Protein AF-A0A929B1I3-F1 (afdb_monomer_lite)

Sequence (92 aa):
MRLKHYSYKTEKSYINWIKRYIIFHNKRHPKEMGGREIEEFLTYLAVEENVAASTQNQAL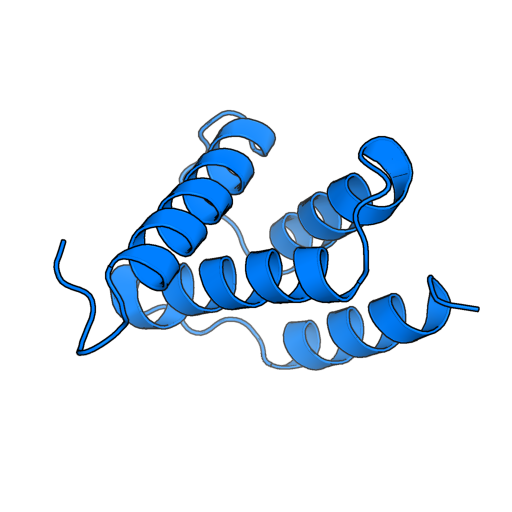NAILFLYKEVLKQELDLQIEKNVNIFFNLLTK

pLDDT: mean 82.03, std 16.12, range [43.56, 98.06]

Radius of gyration: 12.82 Å; chains: 1; bounding box: 28×32×30 Å

Secondary structure (DSSP, 8-state):
---TT--HHHHHHHHHHHHHHHHHTTT--GGG--HHHHHHHHHHHHHTS---HHHHHHHHHHHHHIIIIII--PPPHHHHHHHHHHHHHTT-

Foldseek 3Di:
DDDDPDDPVLVVLLVVLVVQLCVVVVNPDCVVDALVSLLVSLCCCCPVVVDDLVSSVSSSVSSCCCQVPPVVHDGPPVSVVVSVVVSVVSVD

Structure (mmCIF, N/CA/C/O backbone):
data_AF-A0A929B1I3-F1
#
_entry.id   AF-A0A929B1I3-F1
#
loop_
_atom_site.group_PDB
_atom_site.id
_atom_site.type_symbol
_atom_site.label_atom_id
_atom_site.label_alt_id
_atom_site.label_comp_id
_atom_site.label_asym_id
_atom_site.label_entity_id
_atom_site.label_seq_id
_atom_site.pdbx_PDB_ins_code
_atom_site.Cartn_x
_atom_site.Cartn_y
_atom_site.Cartn_z
_atom_site.occupancy
_atom_site.B_iso_or_equiv
_atom_site.auth_seq_id
_atom_site.auth_comp_id
_atom_site.auth_asym_id
_atom_site.auth_atom_id
_atom_site.pdbx_PDB_model_num
ATOM 1 N N . MET A 1 1 ? 0.649 14.985 7.593 1.00 53.19 1 MET A N 1
ATOM 2 C CA . MET A 1 1 ? 0.174 13.869 8.435 1.00 53.19 1 MET A CA 1
ATOM 3 C C . MET A 1 1 ? 1.377 13.386 9.233 1.00 53.19 1 MET A C 1
ATOM 5 O O . MET A 1 1 ? 2.296 12.891 8.605 1.00 53.19 1 MET A O 1
ATOM 9 N N . ARG A 1 2 ? 1.436 13.636 10.550 1.00 56.06 2 ARG A N 1
ATOM 10 C CA . ARG A 1 2 ? 2.492 13.092 11.426 1.00 56.06 2 ARG A CA 1
ATOM 11 C C . ARG A 1 2 ? 2.030 11.719 11.908 1.00 56.06 2 ARG A C 1
ATOM 13 O O . ARG A 1 2 ? 1.072 11.632 12.673 1.00 56.06 2 ARG A O 1
ATOM 20 N N . LEU A 1 3 ? 2.652 10.661 11.414 1.00 61.19 3 LEU A N 1
ATOM 21 C CA . LEU A 1 3 ? 2.345 9.282 11.756 1.00 61.19 3 LEU A CA 1
ATOM 22 C C . LEU A 1 3 ? 3.173 8.884 12.972 1.00 61.19 3 LEU A C 1
ATOM 24 O O . LEU A 1 3 ? 4.344 8.561 12.836 1.00 61.19 3 LEU A O 1
ATOM 28 N N . LYS A 1 4 ? 2.553 8.940 14.159 1.00 58.72 4 LYS A N 1
ATOM 29 C CA . LYS A 1 4 ? 2.977 8.270 15.408 1.00 58.72 4 LYS A CA 1
ATOM 30 C C . LYS A 1 4 ? 4.476 7.886 15.460 1.00 58.72 4 LYS A C 1
ATOM 32 O O . LYS A 1 4 ? 4.811 6.712 15.383 1.00 58.72 4 LYS A O 1
ATOM 37 N N . HIS A 1 5 ? 5.362 8.871 15.624 1.00 58.84 5 HIS A N 1
ATOM 38 C CA . HIS A 1 5 ? 6.805 8.682 15.867 1.00 58.84 5 HIS A CA 1
ATOM 39 C C . HIS A 1 5 ? 7.622 7.984 14.761 1.00 58.84 5 HIS A C 1
ATOM 41 O O . HIS A 1 5 ? 8.788 7.661 14.989 1.00 58.84 5 HIS A O 1
ATOM 47 N N . TYR A 1 6 ? 7.081 7.790 13.555 1.00 62.41 6 TYR A N 1
ATOM 48 C CA . TYR A 1 6 ? 7.900 7.350 12.430 1.00 62.41 6 TYR A CA 1
ATOM 49 C C . TYR A 1 6 ? 8.853 8.458 11.986 1.00 62.41 6 TYR A C 1
ATOM 51 O O . TYR A 1 6 ? 8.539 9.648 12.034 1.00 62.41 6 TYR A O 1
ATOM 59 N N . SER A 1 7 ? 10.043 8.063 11.526 1.00 72.75 7 SER A N 1
ATOM 60 C CA . SER A 1 7 ? 10.968 9.022 10.929 1.00 72.75 7 SER A CA 1
ATOM 61 C C . SER A 1 7 ? 10.311 9.681 9.710 1.00 72.75 7 SER A C 1
ATOM 63 O O . SER A 1 7 ? 9.588 9.023 8.958 1.00 72.75 7 SER A O 1
ATOM 65 N N . TYR A 1 8 ? 10.617 10.955 9.457 1.00 70.00 8 TYR A N 1
ATOM 66 C CA . TYR A 1 8 ? 10.117 11.679 8.280 1.00 70.00 8 TYR A CA 1
ATOM 67 C C . TYR A 1 8 ? 10.369 10.919 6.963 1.00 70.00 8 TYR A C 1
ATOM 69 O O . TYR A 1 8 ? 9.546 10.918 6.046 1.00 70.00 8 TYR A O 1
ATOM 77 N N . LYS A 1 9 ? 11.503 10.210 6.879 1.00 74.88 9 LYS A N 1
ATOM 78 C CA . LYS A 1 9 ? 11.863 9.376 5.727 1.00 74.88 9 LYS A CA 1
ATOM 79 C C . LYS A 1 9 ? 10.909 8.187 5.565 1.00 74.88 9 LYS A C 1
ATOM 81 O O . LYS A 1 9 ? 10.496 7.889 4.445 1.00 74.88 9 LYS A O 1
ATOM 86 N N . THR A 1 10 ? 10.540 7.539 6.668 1.00 74.94 10 THR A N 1
ATOM 87 C CA . THR A 1 10 ? 9.583 6.423 6.682 1.00 74.94 10 THR A CA 1
ATOM 88 C C . THR A 1 10 ? 8.191 6.898 6.277 1.00 74.94 10 THR A C 1
ATOM 90 O O . THR A 1 10 ? 7.579 6.284 5.408 1.00 74.94 10 THR A O 1
ATOM 93 N N . GLU A 1 11 ? 7.731 8.035 6.810 1.00 81.25 11 GLU A N 1
ATOM 94 C CA . GLU A 1 11 ? 6.441 8.629 6.430 1.00 81.25 11 GLU A CA 1
ATOM 95 C C . GLU A 1 11 ? 6.375 8.917 4.928 1.00 81.25 11 GLU A C 1
ATOM 97 O O . GLU A 1 11 ? 5.416 8.541 4.253 1.00 81.25 11 GLU A O 1
ATOM 102 N N . LYS A 1 12 ? 7.423 9.544 4.378 1.00 86.62 12 LYS A N 1
ATOM 103 C CA . LYS A 1 12 ? 7.493 9.864 2.949 1.00 86.62 12 LYS A CA 1
ATOM 104 C C . LYS A 1 12 ? 7.481 8.604 2.082 1.00 86.62 12 LYS A C 1
ATOM 106 O O . LYS A 1 12 ? 6.791 8.584 1.063 1.00 86.62 12 LYS A O 1
ATOM 111 N N . SER A 1 13 ? 8.208 7.563 2.493 1.00 89.19 13 SER A N 1
ATOM 112 C CA . SER A 1 13 ? 8.207 6.266 1.805 1.00 89.19 13 SER A CA 1
ATOM 113 C C . SER A 1 13 ? 6.808 5.643 1.804 1.00 89.19 13 SER A C 1
ATOM 115 O O . SER A 1 13 ? 6.304 5.258 0.752 1.00 89.19 13 SER A O 1
ATOM 117 N N . TYR A 1 14 ? 6.127 5.639 2.953 1.00 92.31 14 TYR A N 1
ATOM 118 C CA . TYR A 1 14 ? 4.791 5.053 3.082 1.00 92.31 14 TYR A CA 1
ATOM 119 C C . TYR A 1 14 ? 3.764 5.795 2.231 1.00 92.31 14 TYR A C 1
ATOM 121 O O . TYR A 1 14 ? 3.015 5.171 1.484 1.00 92.31 14 TYR A O 1
ATOM 129 N N . ILE A 1 15 ? 3.773 7.130 2.274 1.00 93.06 15 ILE A N 1
ATOM 130 C CA . ILE A 1 15 ? 2.902 7.956 1.429 1.00 93.06 15 ILE A CA 1
ATOM 131 C C . ILE A 1 15 ? 3.139 7.647 -0.053 1.00 93.06 15 ILE A C 1
ATOM 133 O O . ILE A 1 15 ? 2.180 7.586 -0.820 1.00 93.06 15 ILE A O 1
ATOM 137 N N . ASN A 1 16 ? 4.393 7.450 -0.468 1.00 95.69 16 ASN A N 1
ATOM 138 C CA . ASN A 1 16 ? 4.705 7.122 -1.855 1.00 95.69 16 ASN A CA 1
ATOM 139 C C . ASN A 1 16 ? 4.126 5.760 -2.264 1.00 95.69 16 ASN A C 1
ATOM 141 O O . ASN A 1 16 ? 3.476 5.664 -3.302 1.00 95.69 16 ASN A O 1
ATOM 145 N N . TRP A 1 17 ? 4.294 4.730 -1.433 1.00 96.94 17 TRP A N 1
ATOM 146 C CA . TRP A 1 17 ? 3.738 3.401 -1.701 1.00 96.94 17 TRP A CA 1
ATOM 147 C C . TRP A 1 17 ? 2.215 3.390 -1.734 1.00 96.94 17 TRP A C 1
ATOM 149 O O . TRP A 1 17 ? 1.633 2.848 -2.668 1.00 96.94 17 TRP A O 1
ATOM 159 N N . ILE A 1 18 ? 1.573 4.071 -0.784 1.00 96.00 18 ILE A N 1
ATOM 160 C CA . ILE A 1 18 ? 0.115 4.227 -0.749 1.00 96.00 18 ILE A CA 1
ATOM 161 C C . ILE A 1 18 ? -0.385 4.921 -2.021 1.00 96.00 18 ILE A C 1
ATOM 163 O O . ILE A 1 18 ? -1.353 4.475 -2.631 1.00 96.00 18 ILE A O 1
ATOM 167 N N . LYS A 1 19 ? 0.287 5.992 -2.462 1.00 96.81 19 LYS A N 1
ATOM 168 C CA . LYS A 1 19 ? -0.065 6.682 -3.711 1.00 96.81 19 LYS A CA 1
ATOM 169 C C . LYS A 1 19 ? 0.077 5.770 -4.925 1.00 96.81 19 LYS A C 1
ATOM 171 O O . LYS A 1 19 ? -0.836 5.734 -5.742 1.00 96.81 19 LYS A O 1
ATOM 176 N N . ARG A 1 20 ? 1.190 5.036 -5.042 1.00 97.75 20 ARG A N 1
ATOM 177 C CA . ARG A 1 20 ? 1.413 4.084 -6.143 1.00 97.75 20 ARG A CA 1
ATOM 178 C C . ARG A 1 20 ? 0.335 3.004 -6.176 1.00 97.75 20 ARG A C 1
ATOM 180 O O . ARG A 1 20 ? -0.214 2.765 -7.241 1.00 97.75 20 ARG A O 1
ATOM 187 N N . TYR A 1 21 ? -0.009 2.434 -5.023 1.00 97.56 21 TYR A N 1
ATOM 188 C CA . TYR A 1 21 ? -1.080 1.445 -4.887 1.00 97.56 21 TYR A CA 1
ATOM 189 C C . TYR A 1 21 ? -2.430 1.988 -5.381 1.00 97.56 21 TYR A C 1
ATOM 191 O O . TYR A 1 21 ? -3.094 1.358 -6.198 1.00 97.56 21 TYR A O 1
ATOM 199 N N . ILE A 1 22 ? -2.808 3.199 -4.956 1.00 97.12 22 ILE A N 1
ATOM 200 C CA . ILE A 1 22 ? -4.062 3.837 -5.386 1.00 97.12 22 ILE A CA 1
ATOM 201 C C . ILE A 1 22 ? -4.054 4.119 -6.895 1.00 97.12 22 ILE A C 1
ATOM 203 O O . ILE A 1 22 ? -5.058 3.908 -7.568 1.00 97.12 22 ILE A O 1
ATOM 207 N N . ILE A 1 23 ? -2.937 4.608 -7.438 1.00 97.88 23 ILE A N 1
ATOM 208 C CA . ILE A 1 23 ? -2.812 4.926 -8.868 1.00 97.88 23 ILE A CA 1
ATOM 209 C C . ILE A 1 23 ? -2.861 3.655 -9.720 1.00 97.88 23 ILE A C 1
ATOM 211 O O . ILE A 1 23 ? -3.550 3.657 -10.736 1.00 97.88 23 ILE A O 1
ATOM 215 N N . PHE A 1 24 ? -2.184 2.585 -9.294 1.00 97.75 24 PHE A N 1
ATOM 216 C CA . PHE A 1 24 ? -2.216 1.279 -9.954 1.00 97.75 24 PHE A CA 1
ATOM 217 C C . PHE A 1 24 ? -3.650 0.745 -10.071 1.00 97.75 24 PHE A C 1
ATOM 219 O O . PHE A 1 24 ? -4.056 0.282 -11.130 1.00 97.75 24 PHE A O 1
ATOM 226 N N . HIS A 1 25 ? -4.461 0.939 -9.029 1.00 98.06 25 HIS A N 1
ATOM 227 C CA . HIS A 1 25 ? -5.883 0.583 -9.016 1.00 98.06 25 HIS A CA 1
ATOM 228 C C . HIS A 1 25 ? -6.805 1.682 -9.564 1.00 98.06 25 HIS A C 1
ATOM 230 O O . HIS A 1 25 ? -7.943 1.830 -9.122 1.00 98.06 25 HIS A O 1
ATOM 236 N N . ASN A 1 26 ? -6.331 2.487 -10.520 1.00 97.50 26 ASN A N 1
ATOM 237 C CA . ASN A 1 26 ? -7.117 3.517 -11.213 1.00 97.50 26 ASN A CA 1
ATOM 238 C C . ASN A 1 26 ? -7.817 4.521 -10.280 1.00 97.50 26 ASN A C 1
ATOM 240 O O . ASN A 1 26 ? -8.912 5.003 -10.563 1.00 97.50 26 ASN A O 1
ATOM 244 N N . LYS A 1 27 ? -7.174 4.862 -9.157 1.00 95.94 27 LYS A N 1
ATOM 245 C CA . LYS A 1 27 ? -7.706 5.751 -8.111 1.00 95.94 27 LYS A CA 1
ATOM 246 C C . LYS A 1 27 ? -8.964 5.220 -7.417 1.00 95.94 27 LYS A C 1
ATOM 248 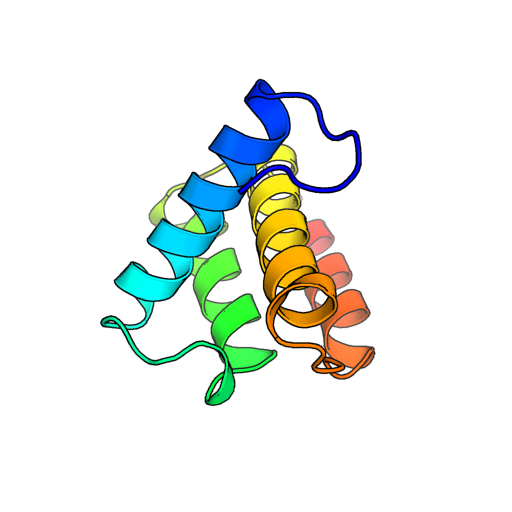O O . LYS A 1 27 ? -9.668 5.999 -6.771 1.00 95.94 27 LYS A O 1
ATOM 253 N N . ARG A 1 28 ? -9.228 3.912 -7.499 1.00 96.12 28 ARG A N 1
ATOM 254 C CA . ARG A 1 28 ? -10.265 3.254 -6.702 1.00 96.12 28 ARG A CA 1
ATOM 255 C C . ARG A 1 28 ? -9.985 3.465 -5.218 1.00 96.12 28 ARG A C 1
ATOM 257 O O . ARG A 1 28 ? -8.836 3.430 -4.769 1.00 96.12 28 ARG A O 1
ATOM 264 N N . HIS A 1 29 ? -11.039 3.726 -4.451 1.00 94.62 29 HIS A N 1
ATOM 265 C CA . HIS A 1 29 ? -10.886 4.040 -3.040 1.00 94.62 29 HIS A CA 1
ATOM 266 C C . HIS A 1 29 ? -10.44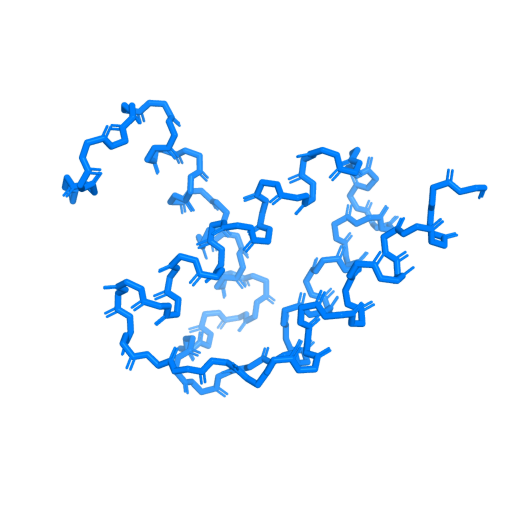3 2.786 -2.254 1.00 94.62 29 HIS A C 1
ATOM 268 O O . HIS A 1 29 ? -11.124 1.767 -2.328 1.00 94.62 29 HIS A O 1
ATOM 274 N N . PRO A 1 30 ? -9.365 2.834 -1.442 1.00 93.81 30 PRO A N 1
ATOM 275 C CA . PRO A 1 30 ? -8.852 1.664 -0.713 1.00 93.81 30 PRO A CA 1
ATOM 276 C C . PRO A 1 30 ? -9.842 0.943 0.205 1.00 93.81 30 PRO A C 1
ATOM 278 O O . PRO A 1 30 ? -9.711 -0.251 0.411 1.00 93.81 30 PRO A O 1
ATOM 281 N N . LYS A 1 31 ? -10.871 1.625 0.721 1.00 93.25 31 LYS A N 1
ATOM 282 C CA . LYS A 1 31 ? -11.948 0.962 1.494 1.00 93.25 31 LYS A CA 1
ATOM 283 C C . LYS A 1 31 ? -12.763 -0.052 0.684 1.00 93.25 31 LYS A C 1
ATOM 285 O O . LYS A 1 31 ? -13.410 -0.907 1.268 1.00 93.25 31 LYS A O 1
ATOM 290 N N . GLU A 1 32 ? -12.763 0.064 -0.638 1.00 93.31 32 GLU A N 1
ATOM 291 C CA . GLU A 1 32 ? -13.472 -0.846 -1.544 1.00 93.31 32 GLU A CA 1
ATOM 292 C C . GLU A 1 32 ? -12.574 -1.990 -2.031 1.00 93.31 32 GLU A C 1
ATOM 294 O O . GLU A 1 32 ? -12.984 -2.776 -2.883 1.00 93.31 32 GLU A O 1
ATOM 299 N N . MET A 1 33 ? -11.336 -2.046 -1.543 1.00 93.31 33 MET A N 1
ATOM 300 C CA . MET A 1 33 ? -10.309 -2.998 -1.946 1.00 93.31 33 MET A CA 1
ATOM 301 C C . MET A 1 33 ? -9.885 -3.849 -0.746 1.00 93.31 33 MET A C 1
ATOM 303 O O . MET A 1 33 ? -10.207 -3.542 0.406 1.00 93.31 33 MET A O 1
ATOM 307 N N . GLY A 1 34 ? -9.174 -4.941 -1.014 1.00 89.25 34 GLY A N 1
ATOM 308 C CA . GLY A 1 34 ? -8.703 -5.839 0.028 1.00 89.25 34 GLY A CA 1
ATOM 309 C C . GLY A 1 34 ? -7.498 -6.658 -0.408 1.00 89.25 34 GLY A C 1
ATOM 310 O O . GLY A 1 34 ? -6.641 -6.191 -1.158 1.00 89.25 34 GLY A O 1
ATOM 311 N N . GLY A 1 35 ? -7.422 -7.893 0.086 1.00 89.38 35 GLY A N 1
ATOM 312 C CA . GLY A 1 35 ? -6.270 -8.771 -0.126 1.00 89.38 35 GLY A CA 1
ATOM 313 C C . GLY A 1 35 ? -5.901 -9.002 -1.575 1.00 89.38 35 GLY A C 1
ATOM 314 O O . GLY A 1 35 ? -4.723 -8.952 -1.909 1.00 89.38 35 GLY A O 1
ATOM 315 N N . ARG A 1 36 ? -6.906 -9.188 -2.430 1.00 90.25 36 ARG A N 1
ATOM 316 C CA . ARG A 1 36 ? -6.701 -9.440 -3.854 1.00 90.25 36 ARG A CA 1
ATOM 317 C C . ARG A 1 36 ? -5.957 -8.288 -4.523 1.00 90.25 36 ARG A C 1
ATOM 319 O O . ARG A 1 36 ? -4.948 -8.499 -5.177 1.00 90.25 36 ARG A O 1
ATOM 326 N N . GLU A 1 37 ? -6.398 -7.057 -4.289 1.00 94.56 37 GLU A N 1
ATOM 327 C CA . GLU A 1 37 ? -5.768 -5.868 -4.864 1.00 94.56 37 GLU A CA 1
ATOM 328 C C . GLU A 1 37 ? -4.364 -5.623 -4.288 1.00 94.56 37 GLU A C 1
ATOM 330 O O . GLU A 1 37 ? -3.494 -5.073 -4.969 1.00 94.56 37 GLU A O 1
ATOM 335 N N . ILE A 1 38 ? -4.130 -6.012 -3.029 1.00 93.12 38 ILE A N 1
ATOM 336 C CA . ILE A 1 38 ? -2.795 -5.981 -2.419 1.00 93.12 38 ILE A CA 1
ATOM 337 C C . ILE A 1 38 ? -1.877 -6.978 -3.132 1.00 93.12 38 ILE A C 1
ATOM 339 O O . ILE A 1 38 ? -0.783 -6.601 -3.544 1.00 93.12 38 ILE A O 1
ATOM 343 N N . GLU A 1 39 ? -2.321 -8.220 -3.312 1.00 91.19 39 GLU A N 1
ATOM 344 C CA . GLU A 1 39 ? -1.561 -9.278 -3.980 1.00 91.19 39 GLU A CA 1
ATOM 345 C C . GLU A 1 39 ? -1.252 -8.935 -5.443 1.00 91.19 39 GLU A C 1
ATOM 347 O O . GLU A 1 39 ? -0.101 -9.047 -5.866 1.00 91.19 39 GLU A O 1
ATOM 352 N N . GLU A 1 40 ? -2.236 -8.428 -6.190 1.00 93.75 40 GLU A N 1
ATOM 353 C CA . GLU A 1 40 ? -2.058 -7.954 -7.568 1.00 93.75 40 GLU A CA 1
ATOM 354 C C . GLU A 1 40 ? -0.981 -6.861 -7.647 1.00 93.75 40 GLU A C 1
ATOM 356 O O . GLU A 1 40 ? -0.065 -6.936 -8.468 1.00 93.75 40 GLU A O 1
ATOM 361 N N . PHE A 1 41 ? -1.037 -5.867 -6.753 1.00 95.19 41 PHE A N 1
ATOM 362 C CA . PHE A 1 41 ? -0.059 -4.780 -6.736 1.00 95.19 41 PHE A CA 1
ATOM 363 C C . PHE A 1 41 ? 1.344 -5.266 -6.367 1.00 95.19 41 PHE A C 1
ATOM 365 O O . PHE A 1 41 ? 2.326 -4.864 -6.989 1.00 95.19 41 PHE A O 1
ATOM 372 N N . LEU A 1 42 ? 1.466 -6.135 -5.362 1.00 92.06 42 LEU A N 1
ATOM 373 C CA . LEU A 1 42 ? 2.765 -6.678 -4.973 1.00 92.06 42 LEU A CA 1
ATOM 374 C C . LEU A 1 42 ? 3.341 -7.570 -6.073 1.00 92.06 42 LEU A C 1
ATOM 376 O O . LEU A 1 42 ? 4.543 -7.500 -6.317 1.00 92.06 42 LEU A O 1
ATOM 380 N N . THR A 1 43 ? 2.511 -8.349 -6.763 1.00 90.62 43 THR A N 1
ATOM 381 C CA . THR A 1 43 ? 2.937 -9.167 -7.906 1.00 90.62 43 THR A CA 1
ATOM 382 C C . THR A 1 43 ? 3.451 -8.291 -9.042 1.00 90.62 43 THR A C 1
ATOM 384 O O . THR A 1 43 ? 4.543 -8.537 -9.544 1.00 90.62 43 THR A O 1
ATOM 387 N N . TYR A 1 44 ? 2.735 -7.212 -9.378 1.00 94.62 44 TYR A N 1
ATOM 388 C CA . TYR A 1 44 ? 3.201 -6.215 -10.345 1.00 94.62 44 TYR A CA 1
ATOM 389 C C . TYR A 1 44 ? 4.577 -5.649 -9.964 1.00 94.62 44 TYR A C 1
ATOM 391 O O . TYR A 1 44 ? 5.475 -5.571 -10.800 1.00 94.62 44 TYR A O 1
ATOM 399 N N . LEU A 1 45 ? 4.779 -5.300 -8.688 1.00 93.62 45 LEU A N 1
ATOM 400 C CA . LEU A 1 45 ? 6.070 -4.784 -8.233 1.00 93.62 45 LEU A CA 1
ATOM 401 C C . LEU A 1 45 ? 7.210 -5.798 -8.414 1.00 93.62 45 LEU A C 1
ATOM 403 O O . LEU A 1 45 ? 8.326 -5.404 -8.748 1.00 93.62 45 LEU A O 1
ATOM 407 N N . ALA A 1 46 ? 6.952 -7.081 -8.173 1.00 87.75 46 ALA A N 1
ATOM 408 C CA . ALA A 1 46 ? 7.970 -8.117 -8.301 1.00 87.75 46 ALA A CA 1
ATOM 409 C C . ALA A 1 46 ? 8.266 -8.472 -9.764 1.00 87.75 46 ALA A C 1
ATOM 411 O O . ALA A 1 46 ? 9.429 -8.583 -10.133 1.00 87.75 46 ALA A O 1
ATOM 412 N N . VAL A 1 47 ? 7.228 -8.643 -10.585 1.00 91.38 47 VAL A N 1
ATOM 413 C CA . VAL A 1 47 ? 7.357 -9.193 -11.942 1.00 91.38 47 VAL A CA 1
ATOM 414 C C . VAL A 1 47 ? 7.650 -8.103 -12.970 1.00 91.38 47 VAL A C 1
ATOM 416 O O . VAL A 1 47 ? 8.589 -8.225 -13.750 1.00 91.38 47 VAL A O 1
ATOM 419 N N . GLU A 1 48 ? 6.881 -7.015 -12.951 1.00 92.88 48 GLU A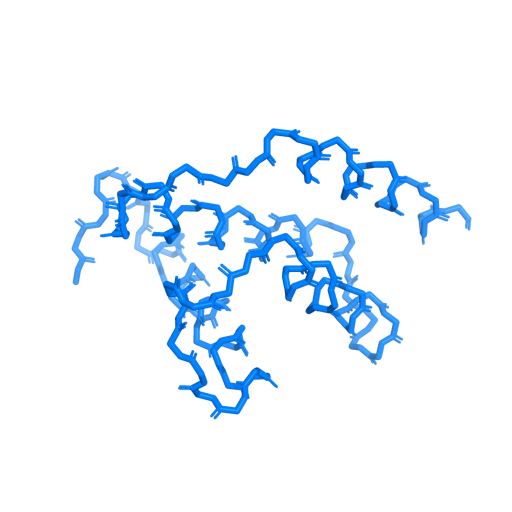 N 1
ATOM 420 C CA . GLU A 1 48 ? 6.992 -5.958 -13.961 1.00 92.88 48 GLU A CA 1
ATOM 421 C C . GLU A 1 48 ? 8.056 -4.931 -13.562 1.00 92.88 48 GLU A C 1
ATOM 423 O O . GLU A 1 48 ? 8.947 -4.586 -14.337 1.00 92.88 48 GLU A O 1
ATOM 428 N N . GLU A 1 49 ? 8.021 -4.471 -12.310 1.00 93.69 49 GLU A N 1
ATOM 429 C CA . GLU A 1 49 ? 8.958 -3.448 -11.824 1.00 93.69 49 GLU A CA 1
ATOM 430 C C . GLU A 1 49 ? 10.278 -4.036 -11.304 1.00 93.69 49 GLU A C 1
ATOM 432 O O . GLU A 1 49 ? 11.194 -3.275 -10.985 1.00 93.69 49 GLU A O 1
ATOM 437 N N . ASN A 1 50 ? 10.381 -5.368 -11.208 1.00 91.00 50 ASN A N 1
ATOM 438 C CA . ASN A 1 50 ? 11.582 -6.090 -10.779 1.00 91.00 50 ASN A CA 1
ATOM 439 C C . ASN A 1 50 ? 12.171 -5.557 -9.457 1.00 91.00 50 ASN A C 1
ATOM 441 O O . ASN A 1 50 ? 13.391 -5.482 -9.275 1.00 91.00 50 ASN A O 1
ATOM 445 N N . VAL A 1 51 ? 11.315 -5.130 -8.519 1.00 89.00 51 VAL A N 1
ATOM 446 C CA . VAL A 1 51 ? 11.797 -4.568 -7.254 1.00 89.00 51 VAL A CA 1
ATOM 447 C C . VAL A 1 51 ? 12.294 -5.672 -6.323 1.00 89.00 51 VAL A C 1
ATOM 449 O O . VAL A 1 51 ? 11.704 -6.743 -6.221 1.00 89.00 51 VAL A O 1
ATOM 452 N N . ALA A 1 52 ? 13.351 -5.381 -5.562 1.00 88.00 52 ALA A N 1
ATOM 453 C CA . ALA A 1 52 ? 13.854 -6.305 -4.548 1.00 88.00 52 ALA A CA 1
ATOM 454 C C . ALA A 1 52 ? 12.788 -6.640 -3.484 1.00 88.00 52 ALA A C 1
ATOM 456 O O . ALA A 1 52 ? 11.984 -5.785 -3.101 1.00 88.00 52 ALA A O 1
ATOM 457 N N . ALA A 1 53 ? 12.862 -7.842 -2.908 1.00 83.81 53 ALA A N 1
ATOM 458 C CA . ALA A 1 53 ? 11.927 -8.304 -1.877 1.00 83.81 53 ALA A CA 1
ATOM 459 C C . ALA A 1 53 ? 11.822 -7.346 -0.672 1.00 83.81 53 ALA A C 1
ATOM 461 O O . ALA A 1 53 ? 10.737 -7.087 -0.157 1.00 83.81 53 ALA A O 1
ATOM 462 N N . SER A 1 54 ? 12.935 -6.735 -0.248 1.00 84.94 54 SER A N 1
ATOM 463 C CA . SER A 1 54 ? 12.940 -5.739 0.836 1.00 84.94 54 SER A CA 1
ATOM 464 C C . SER A 1 54 ? 12.177 -4.454 0.482 1.00 84.94 54 SER A C 1
ATOM 466 O O . SER A 1 54 ? 11.609 -3.805 1.363 1.00 84.94 54 SER A O 1
ATOM 468 N N . THR A 1 55 ? 12.126 -4.094 -0.799 1.00 90.50 55 THR A N 1
ATOM 469 C CA . THR A 1 55 ? 11.347 -2.967 -1.324 1.00 90.50 55 THR A CA 1
ATOM 470 C C . THR A 1 55 ? 9.862 -3.315 -1.377 1.00 90.50 55 THR A C 1
ATOM 472 O O . THR A 1 55 ? 9.027 -2.524 -0.940 1.00 90.50 55 THR A O 1
ATOM 475 N N . GLN A 1 56 ? 9.526 -4.521 -1.830 1.00 89.00 56 GLN A N 1
ATOM 476 C CA . GLN A 1 56 ? 8.151 -5.016 -1.862 1.00 89.00 56 GLN A CA 1
ATOM 477 C C . GLN A 1 56 ? 7.587 -5.191 -0.431 1.00 89.00 56 GLN A C 1
ATOM 479 O O . GLN A 1 56 ? 6.446 -4.814 -0.171 1.00 89.00 56 GLN A O 1
ATOM 484 N N . ASN A 1 57 ? 8.413 -5.582 0.548 1.00 87.88 57 ASN A N 1
ATOM 485 C CA . ASN A 1 57 ? 8.054 -5.568 1.974 1.00 87.88 57 ASN A CA 1
ATOM 486 C C . ASN A 1 57 ? 7.773 -4.158 2.519 1.00 87.88 57 ASN A C 1
ATOM 488 O O . ASN A 1 57 ? 6.872 -3.971 3.337 1.00 87.88 57 ASN A O 1
ATOM 492 N N . GLN A 1 58 ? 8.517 -3.136 2.081 1.00 91.25 58 GLN A N 1
ATOM 493 C CA . GLN A 1 58 ? 8.204 -1.749 2.449 1.00 91.25 58 GLN A CA 1
ATOM 494 C C . GLN A 1 58 ? 6.861 -1.300 1.866 1.00 91.25 58 GLN A C 1
ATOM 496 O O . GLN A 1 58 ? 6.107 -0.614 2.558 1.00 91.25 58 GLN A O 1
ATOM 501 N N . ALA A 1 59 ? 6.550 -1.712 0.634 1.00 93.50 59 ALA A N 1
ATOM 502 C CA . ALA A 1 59 ? 5.261 -1.444 0.009 1.00 93.50 59 ALA A CA 1
ATOM 503 C C . ALA A 1 59 ? 4.112 -2.122 0.770 1.00 93.50 59 ALA A C 1
ATOM 505 O O . ALA A 1 59 ? 3.148 -1.445 1.127 1.00 93.50 59 ALA A O 1
ATOM 506 N N . LEU A 1 60 ? 4.246 -3.414 1.100 1.00 92.19 60 LEU A N 1
ATOM 507 C CA . LEU A 1 60 ? 3.254 -4.142 1.896 1.00 92.19 60 LEU A CA 1
ATOM 508 C C . LEU A 1 60 ? 3.010 -3.451 3.241 1.00 92.19 60 LEU A C 1
ATOM 510 O O . LEU A 1 60 ? 1.868 -3.144 3.571 1.00 92.19 60 LEU A O 1
ATOM 514 N N . ASN A 1 61 ? 4.069 -3.154 3.997 1.00 90.25 61 ASN A N 1
ATOM 515 C CA . ASN A 1 61 ? 3.940 -2.519 5.309 1.00 90.25 61 ASN A CA 1
ATOM 516 C C . ASN A 1 61 ? 3.244 -1.153 5.230 1.00 90.25 61 ASN A C 1
ATOM 518 O O . ASN A 1 61 ? 2.426 -0.829 6.089 1.00 90.25 61 ASN A O 1
ATOM 522 N N . ALA A 1 62 ? 3.520 -0.365 4.187 1.00 93.12 62 ALA A N 1
ATOM 523 C CA . ALA A 1 62 ? 2.833 0.901 3.961 1.00 93.12 62 ALA A CA 1
ATOM 524 C C . ALA A 1 62 ? 1.330 0.716 3.686 1.00 93.12 62 ALA A C 1
ATOM 526 O O . ALA A 1 62 ? 0.515 1.514 4.152 1.00 93.12 62 ALA A O 1
ATOM 527 N N . ILE A 1 63 ? 0.953 -0.337 2.956 1.00 93.75 63 ILE A N 1
ATOM 528 C CA . ILE A 1 63 ? -0.450 -0.641 2.661 1.00 93.75 63 ILE A CA 1
ATOM 529 C C . ILE A 1 63 ? -1.157 -1.189 3.906 1.00 93.75 63 ILE A C 1
ATOM 531 O O . ILE A 1 63 ? -2.219 -0.688 4.261 1.00 93.75 63 ILE A O 1
ATOM 535 N N . LEU A 1 64 ? -0.560 -2.127 4.642 1.00 90.81 64 LEU A N 1
ATOM 536 C CA . LEU A 1 64 ? -1.119 -2.609 5.913 1.00 90.81 64 LEU A CA 1
ATOM 537 C C . LEU A 1 64 ? -1.314 -1.459 6.909 1.00 90.81 64 LEU A C 1
ATOM 539 O O . LEU A 1 64 ? -2.356 -1.355 7.557 1.00 90.81 64 LEU A O 1
ATOM 543 N N . PHE A 1 65 ? -0.347 -0.540 6.970 1.00 89.50 65 PHE A N 1
ATOM 544 C CA . PHE A 1 65 ? -0.454 0.684 7.752 1.00 89.50 65 PHE A CA 1
ATOM 545 C C . PHE A 1 65 ? -1.664 1.536 7.331 1.00 89.50 65 PHE A C 1
ATOM 547 O O . PHE A 1 65 ? -2.405 2.007 8.194 1.00 89.50 65 PHE A O 1
ATOM 554 N N . LEU A 1 66 ? -1.901 1.724 6.027 1.00 92.12 66 LEU A N 1
ATOM 555 C CA . LEU A 1 66 ? -3.073 2.448 5.522 1.00 92.12 66 LEU A CA 1
ATOM 556 C C . LEU A 1 66 ? -4.378 1.834 6.045 1.00 92.12 66 LEU A C 1
ATOM 558 O O . LEU A 1 66 ? -5.194 2.551 6.627 1.00 92.12 66 LEU A O 1
ATOM 562 N N . TYR A 1 67 ? -4.571 0.525 5.875 1.00 93.00 67 TYR A N 1
ATOM 563 C CA . TYR A 1 67 ? -5.803 -0.144 6.303 1.00 93.00 67 TYR A CA 1
ATOM 564 C C . TYR A 1 67 ? -5.985 -0.085 7.824 1.00 93.00 67 TYR A C 1
ATOM 566 O O . TYR A 1 67 ? -7.026 0.365 8.310 1.00 93.00 67 TYR A O 1
ATOM 574 N N . LYS A 1 68 ? -4.938 -0.424 8.580 1.00 89.00 68 LYS A N 1
ATOM 575 C CA . LYS A 1 68 ? -4.995 -0.495 10.042 1.00 89.00 68 LYS A CA 1
ATOM 576 C C . LYS A 1 68 ? -5.091 0.873 10.713 1.00 89.00 68 LYS A C 1
ATOM 578 O O . LYS A 1 68 ? -5.909 1.083 11.606 1.00 89.00 68 LYS A O 1
ATOM 583 N N . GLU A 1 69 ? -4.236 1.818 10.336 1.00 87.69 69 GLU A N 1
ATOM 584 C CA . GLU A 1 69 ? -4.091 3.074 11.077 1.00 87.69 69 GLU A CA 1
ATOM 585 C C . GLU A 1 69 ? -4.945 4.207 10.517 1.00 87.69 69 GLU A C 1
ATOM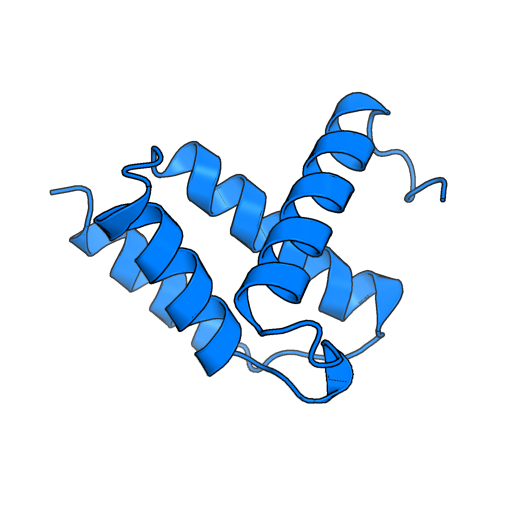 587 O O . GLU A 1 69 ? -5.401 5.039 11.304 1.00 87.69 69 GLU A O 1
ATOM 592 N N . VAL A 1 70 ? -5.195 4.232 9.205 1.00 90.31 70 VAL A N 1
ATOM 593 C CA . VAL A 1 70 ? -5.940 5.319 8.551 1.00 90.31 70 VAL A CA 1
ATOM 594 C C . VAL A 1 70 ? -7.395 4.938 8.323 1.00 90.31 70 VAL A C 1
ATOM 596 O O . VAL A 1 70 ? -8.286 5.693 8.702 1.00 90.31 70 VAL A O 1
ATOM 599 N N . LEU A 1 71 ? -7.646 3.773 7.722 1.00 91.00 71 LEU A N 1
ATOM 600 C CA . LEU A 1 71 ? -9.007 3.338 7.399 1.00 91.00 71 LEU A CA 1
ATOM 601 C C . LEU A 1 71 ? -9.717 2.677 8.582 1.00 91.00 71 LEU A C 1
ATOM 603 O O . LEU A 1 71 ? -10.942 2.607 8.561 1.00 91.00 71 LEU A O 1
ATOM 607 N N . LYS A 1 72 ? -8.958 2.242 9.601 1.00 90.88 72 LYS A N 1
ATOM 608 C CA . LYS A 1 72 ? -9.458 1.481 10.758 1.00 90.88 72 LYS A CA 1
ATOM 609 C C . LYS A 1 72 ? -10.227 0.229 10.326 1.00 90.88 72 LYS A C 1
ATOM 611 O O . LYS A 1 72 ? -11.251 -0.106 10.907 1.00 90.88 72 LYS A O 1
ATOM 616 N N . GLN A 1 73 ? -9.716 -0.436 9.293 1.00 88.38 73 GLN A N 1
ATOM 617 C CA . GLN A 1 73 ? -10.302 -1.631 8.704 1.00 88.38 73 GLN A CA 1
ATOM 618 C C . GLN A 1 73 ? -9.355 -2.811 8.915 1.00 88.38 73 GLN A C 1
ATOM 620 O O . GLN A 1 73 ? -8.166 -2.719 8.599 1.00 88.38 73 GLN A O 1
ATOM 625 N N . GLU A 1 74 ? -9.886 -3.911 9.441 1.00 79.81 74 GLU A N 1
ATOM 626 C CA . GLU A 1 74 ? -9.152 -5.170 9.512 1.00 79.81 74 GLU A CA 1
ATOM 627 C C . GLU A 1 74 ? -9.128 -5.825 8.129 1.00 79.81 74 GLU A C 1
ATOM 629 O O . GLU A 1 74 ? -10.155 -5.963 7.462 1.00 79.81 74 GLU A O 1
ATOM 634 N N . LEU A 1 75 ? -7.928 -6.185 7.681 1.00 80.12 75 LEU A N 1
ATOM 635 C CA . LEU A 1 75 ? -7.728 -7.075 6.544 1.00 80.12 75 LEU A CA 1
ATOM 636 C C . LEU A 1 75 ? -7.724 -8.511 7.063 1.00 80.12 75 LEU A C 1
ATOM 638 O O . LEU A 1 75 ? -7.213 -8.775 8.151 1.00 80.12 75 LEU A O 1
ATOM 642 N N . ASP A 1 76 ? -8.267 -9.435 6.277 1.00 71.94 76 ASP A N 1
ATOM 643 C CA . ASP A 1 76 ? -8.267 -10.851 6.636 1.00 71.94 76 ASP A CA 1
ATOM 644 C C . ASP A 1 76 ? -6.824 -11.377 6.799 1.00 71.94 76 ASP A C 1
ATOM 646 O O . ASP A 1 76 ? -5.976 -11.234 5.912 1.00 71.94 76 ASP A O 1
ATOM 650 N N . LEU A 1 77 ? -6.543 -11.999 7.947 1.00 56.69 77 LEU A N 1
ATOM 651 C CA . LEU A 1 77 ? -5.218 -12.469 8.378 1.00 56.69 77 LEU A CA 1
ATOM 652 C C . LEU A 1 77 ? -4.625 -13.549 7.454 1.00 56.69 77 LEU A C 1
ATOM 654 O O . LEU A 1 77 ? -3.429 -13.840 7.515 1.00 56.69 77 LEU A O 1
ATOM 658 N N . GLN A 1 78 ? -5.437 -14.148 6.578 1.00 57.16 78 GLN A N 1
ATOM 659 C CA . GLN A 1 78 ? -4.969 -15.075 5.540 1.00 57.16 78 GLN A CA 1
ATOM 660 C C . GLN A 1 78 ? -4.055 -14.393 4.509 1.00 57.16 78 GLN A C 1
ATOM 662 O O . GLN A 1 78 ? -3.116 -15.010 4.003 1.00 57.16 78 GLN A O 1
ATOM 667 N N . ILE A 1 79 ? -4.274 -13.102 4.246 1.00 59.19 79 ILE A N 1
ATOM 668 C CA . ILE A 1 79 ? -3.524 -12.326 3.250 1.00 59.19 79 ILE A CA 1
ATOM 669 C C . ILE A 1 79 ? -2.069 -12.158 3.695 1.00 59.19 79 ILE A C 1
ATOM 671 O O . ILE A 1 79 ? -1.156 -12.352 2.897 1.00 59.19 79 ILE A O 1
ATOM 675 N N . GLU A 1 80 ? -1.830 -11.886 4.983 1.00 55.28 80 GLU A N 1
ATOM 676 C CA . GLU A 1 80 ? -0.471 -11.755 5.527 1.00 55.28 80 GLU A CA 1
ATOM 677 C C . GLU A 1 80 ? 0.338 -13.054 5.382 1.00 55.28 80 GLU A C 1
ATOM 679 O O . GLU A 1 80 ? 1.549 -13.011 5.159 1.00 55.28 80 GLU A O 1
ATOM 684 N N . LYS A 1 81 ? -0.312 -14.223 5.465 1.00 54.03 81 LYS A N 1
ATOM 685 C CA . LYS A 1 81 ? 0.351 -15.525 5.295 1.00 54.03 81 LYS A CA 1
ATOM 686 C C . LYS A 1 81 ? 0.636 -15.842 3.829 1.00 54.03 81 LYS A C 1
ATOM 688 O O . LYS A 1 81 ? 1.757 -16.228 3.511 1.00 54.03 81 LYS A O 1
ATOM 693 N N . ASN A 1 82 ? -0.341 -15.646 2.944 1.00 53.16 82 ASN A N 1
ATOM 694 C CA . ASN A 1 82 ? -0.205 -15.965 1.519 1.00 53.16 82 ASN A CA 1
ATOM 695 C C . ASN A 1 82 ? 0.818 -15.067 0.830 1.00 53.16 82 ASN A C 1
ATOM 697 O O . ASN A 1 82 ? 1.655 -15.552 0.074 1.00 53.16 82 ASN A O 1
ATOM 701 N N . VAL A 1 83 ? 0.822 -13.782 1.175 1.00 58.44 83 VAL A N 1
ATOM 702 C CA . VAL A 1 83 ? 1.790 -12.826 0.649 1.00 58.44 83 VAL A CA 1
ATOM 703 C C . VAL A 1 83 ? 3.213 -13.206 1.091 1.00 58.44 83 VAL A C 1
ATOM 705 O O . VAL A 1 83 ? 4.099 -13.282 0.248 1.00 58.44 83 VAL A O 1
ATOM 708 N N . ASN A 1 84 ? 3.437 -13.572 2.362 1.00 55.94 84 ASN A N 1
ATOM 709 C CA . ASN A 1 84 ? 4.740 -14.067 2.846 1.00 55.94 84 ASN A CA 1
ATOM 710 C C . ASN A 1 84 ? 5.189 -15.392 2.202 1.00 55.94 84 ASN A C 1
ATOM 712 O O . ASN A 1 84 ? 6.384 -15.612 2.005 1.00 55.94 84 ASN A O 1
ATOM 716 N N . ILE A 1 85 ? 4.256 -16.279 1.854 1.00 58.00 85 ILE A N 1
ATOM 717 C CA . ILE A 1 85 ? 4.564 -17.510 1.113 1.00 58.00 85 ILE A CA 1
ATOM 718 C C . ILE A 1 85 ? 4.953 -17.178 -0.334 1.00 58.00 85 ILE A C 1
ATOM 720 O O . ILE A 1 85 ? 5.974 -17.669 -0.812 1.00 58.00 85 ILE A O 1
ATOM 724 N N . PHE A 1 86 ? 4.202 -16.302 -1.004 1.00 56.72 86 PHE A N 1
ATOM 725 C CA . PHE A 1 86 ? 4.479 -15.857 -2.372 1.00 56.72 86 PHE A CA 1
ATOM 726 C C . PHE A 1 86 ? 5.826 -15.125 -2.475 1.00 56.72 86 PHE A C 1
ATOM 728 O O . PHE A 1 86 ? 6.620 -15.400 -3.372 1.00 56.72 86 PHE A O 1
ATOM 735 N N . PHE A 1 87 ? 6.146 -14.287 -1.483 1.00 57.69 87 PHE A N 1
ATOM 736 C CA . PHE A 1 87 ? 7.450 -13.640 -1.332 1.00 57.69 87 PHE A CA 1
ATOM 737 C C . PHE A 1 87 ? 8.612 -14.638 -1.322 1.00 57.69 87 PHE A C 1
ATOM 739 O O . PHE A 1 87 ? 9.599 -14.420 -2.012 1.00 57.69 87 PHE A O 1
ATOM 746 N N . ASN A 1 88 ? 8.493 -15.741 -0.578 1.00 55.16 88 ASN A N 1
ATOM 747 C CA . ASN A 1 88 ? 9.549 -16.756 -0.502 1.00 55.16 88 ASN A CA 1
ATOM 748 C C . ASN A 1 88 ? 9.697 -17.575 -1.796 1.00 55.16 88 ASN A C 1
ATOM 750 O O . ASN A 1 88 ? 10.774 -18.116 -2.057 1.00 55.16 88 ASN A O 1
ATOM 754 N N . LEU A 1 89 ? 8.629 -17.687 -2.592 1.00 51.56 89 LEU A N 1
ATOM 755 C CA . LEU A 1 89 ? 8.617 -18.435 -3.851 1.00 51.56 89 LEU A CA 1
ATOM 756 C C . LEU A 1 89 ? 9.205 -17.638 -5.023 1.00 51.56 89 LEU A C 1
ATOM 758 O O . LEU A 1 89 ? 9.797 -18.243 -5.907 1.00 51.56 89 LEU A O 1
ATOM 762 N N . LEU A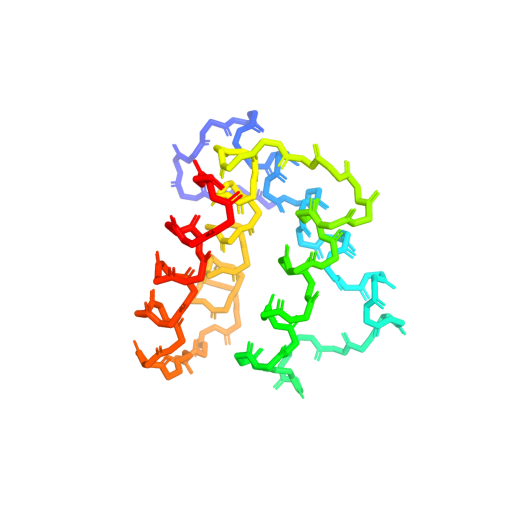 1 90 ? 9.099 -16.307 -5.012 1.00 46.34 90 LEU A N 1
ATOM 763 C CA . LEU A 1 90 ? 9.686 -15.432 -6.039 1.00 46.34 90 LEU A CA 1
ATOM 764 C C . LEU A 1 90 ? 11.165 -15.074 -5.789 1.00 46.34 90 LEU A C 1
ATOM 766 O O . LEU A 1 90 ? 11.790 -14.422 -6.620 1.00 46.34 90 LEU A O 1
ATOM 770 N N . THR A 1 91 ? 11.732 -15.476 -4.648 1.00 47.12 91 THR A N 1
ATOM 771 C CA . THR A 1 91 ? 13.135 -15.215 -4.265 1.00 47.12 91 THR A CA 1
ATOM 772 C C . THR A 1 91 ? 14.077 -16.415 -4.443 1.00 47.12 91 THR A C 1
ATOM 774 O O . THR A 1 91 ? 15.203 -16.368 -3.945 1.00 47.12 91 THR A O 1
ATOM 777 N N . LYS A 1 92 ? 13.630 -17.495 -5.099 1.00 43.56 92 LYS A N 1
ATOM 778 C CA . LYS A 1 92 ? 14.440 -18.680 -5.428 1.00 43.56 92 LYS A CA 1
ATOM 779 C C . LYS A 1 92 ? 14.667 -18.821 -6.924 1.00 43.56 92 LYS A C 1
ATOM 781 O O . LYS A 1 92 ? 13.730 -18.504 -7.682 1.00 43.56 92 LYS A O 1
#